Protein AF-A0A261C8Z9-F1 (afdb_monomer_lite)

Organism: NCBI:txid1503980

Foldseek 3Di:
DAWDWAWAAEPPDPDTDIDGDVVLQVLQQQSVVVQCVQPVCVVPHHDHDDDHDYDDADVLLVVVCSVCSVQQLDPPLVPGDCVVLLPDDPVSVVRVLVRCVVRVSVSSNVSSVVNVVVSCVVVVVVVD

Secondary structure 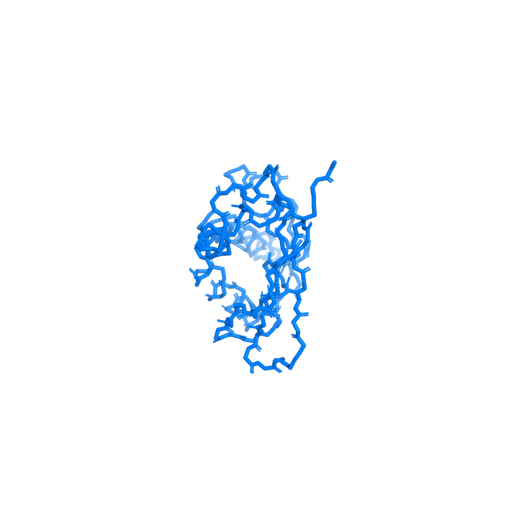(DSSP, 8-state):
---EEEEEEETT-SSEEEE--HHHHHH-HHHHHHHHHH-TTTTTS-EE--S-EEESS-HHHHHHHHHHHHHHS-S-GGG---HHHHT--HHHHHHHHHHHHHHT-HHHHHHHHHHHHHHHHHHHGGG-

Structure (mmCIF, N/CA/C/O backbone):
data_AF-A0A261C8Z9-F1
#
_entry.id   AF-A0A261C8Z9-F1
#
loop_
_atom_site.group_PDB
_atom_site.id
_atom_site.type_symbol
_atom_site.label_atom_id
_atom_site.label_alt_id
_atom_site.label_comp_id
_atom_site.label_asym_id
_atom_site.label_entity_id
_atom_site.label_seq_id
_atom_site.pdbx_PDB_ins_code
_atom_site.Cartn_x
_atom_site.Cartn_y
_atom_site.Cartn_z
_atom_site.occupancy
_atom_site.B_iso_or_equiv
_atom_site.auth_seq_id
_atom_site.auth_comp_id
_atom_site.auth_asym_id
_atom_site.auth_atom_id
_atom_site.pdbx_PDB_model_num
ATOM 1 N N . MET A 1 1 ? -5.019 16.117 18.341 1.00 63.94 1 MET A N 1
ATOM 2 C CA . MET A 1 1 ? -4.406 15.190 17.373 1.00 63.94 1 MET A CA 1
ATOM 3 C C . MET A 1 1 ? -4.591 13.814 17.971 1.00 63.94 1 MET A C 1
ATOM 5 O O . MET A 1 1 ? -4.219 13.657 19.127 1.00 63.94 1 MET A O 1
ATOM 9 N N . THR A 1 2 ? -5.297 12.923 17.285 1.00 81.88 2 THR A N 1
ATOM 10 C CA . THR A 1 2 ? -5.590 11.575 17.787 1.00 81.88 2 THR A CA 1
ATOM 11 C C . THR A 1 2 ? -4.431 10.635 17.487 1.00 81.88 2 THR A C 1
ATOM 13 O O . THR A 1 2 ? -3.696 10.842 16.520 1.00 81.88 2 THR A O 1
ATOM 16 N N . VAL A 1 3 ? -4.240 9.633 18.337 1.00 89.19 3 VAL A N 1
ATOM 17 C CA . VAL A 1 3 ? -3.223 8.594 18.158 1.00 89.19 3 VAL A CA 1
ATOM 18 C C . VAL A 1 3 ? -3.805 7.485 17.293 1.00 89.19 3 VAL A C 1
ATOM 20 O O . VAL A 1 3 ? -4.879 6.970 17.583 1.00 89.19 3 VAL A O 1
ATOM 23 N N . CYS A 1 4 ? -3.098 7.105 16.236 1.00 93.38 4 CYS A N 1
ATOM 24 C CA . CYS A 1 4 ? -3.468 5.988 15.380 1.00 93.38 4 CYS A CA 1
ATOM 25 C C . CYS A 1 4 ? -2.226 5.130 15.179 1.00 93.38 4 CYS A C 1
ATOM 27 O O . CYS A 1 4 ? -1.243 5.635 14.655 1.00 93.38 4 CYS A O 1
ATOM 29 N N . GLU A 1 5 ? -2.254 3.869 15.597 1.00 95.88 5 GLU A N 1
ATOM 30 C CA . GLU A 1 5 ? -1.137 2.938 15.421 1.00 95.88 5 GLU A CA 1
ATOM 31 C C . GLU A 1 5 ? -1.657 1.591 14.932 1.00 95.88 5 GLU A C 1
ATOM 33 O O . GLU A 1 5 ? -2.509 0.970 15.573 1.00 95.88 5 GLU A O 1
ATOM 38 N N . PHE A 1 6 ? -1.133 1.140 13.793 1.00 96.81 6 PHE A N 1
ATOM 39 C CA . PHE A 1 6 ? -1.504 -0.133 13.193 1.00 96.81 6 PHE A CA 1
ATOM 40 C C . PHE A 1 6 ? -0.265 -0.931 12.763 1.00 96.81 6 PHE A C 1
ATOM 42 O O . PHE A 1 6 ? 0.421 -0.537 11.815 1.00 96.81 6 PHE A O 1
ATOM 49 N N . PRO A 1 7 ? 0.052 -2.043 13.445 1.00 97.81 7 PRO A N 1
ATOM 50 C CA . PRO A 1 7 ? 1.184 -2.882 13.091 1.00 97.81 7 PRO A CA 1
ATOM 51 C C . PRO A 1 7 ? 0.891 -3.708 11.833 1.00 97.81 7 PRO A C 1
ATOM 53 O O . PRO A 1 7 ? -0.121 -4.405 11.740 1.00 97.81 7 PRO A O 1
ATOM 56 N N . VAL A 1 8 ? 1.817 -3.676 10.880 1.00 97.88 8 VAL A N 1
ATOM 57 C CA . VAL A 1 8 ? 1.828 -4.527 9.685 1.00 97.88 8 VAL A CA 1
ATOM 58 C C . VAL A 1 8 ? 3.063 -5.416 9.734 1.00 97.88 8 VAL A C 1
ATOM 60 O O . VAL A 1 8 ? 4.172 -4.926 9.938 1.00 97.88 8 VAL A O 1
ATOM 63 N N . GLN A 1 9 ? 2.889 -6.720 9.542 1.00 98.00 9 GLN A N 1
ATOM 64 C CA . GLN A 1 9 ? 3.979 -7.692 9.576 1.00 98.00 9 GLN A CA 1
ATOM 65 C C . GLN A 1 9 ? 4.071 -8.452 8.254 1.00 98.00 9 GLN A C 1
ATOM 67 O O . GLN A 1 9 ? 3.069 -8.938 7.742 1.00 98.00 9 GLN A O 1
ATOM 72 N N . PHE A 1 10 ? 5.283 -8.590 7.729 1.00 97.06 10 PHE A N 1
ATOM 73 C CA . PHE A 1 10 ? 5.576 -9.334 6.501 1.00 97.06 10 PHE A CA 1
ATOM 74 C C . PHE A 1 10 ? 6.068 -10.748 6.823 1.00 97.06 10 PHE A C 1
ATOM 76 O O . PHE A 1 10 ? 6.567 -10.997 7.919 1.00 97.06 10 PHE A O 1
ATOM 83 N N . ASN A 1 11 ? 5.905 -11.694 5.898 1.00 94.25 11 ASN A N 1
ATOM 84 C CA . ASN A 1 11 ? 6.099 -13.122 6.187 1.00 94.25 11 ASN A CA 1
ATOM 85 C C . ASN A 1 11 ? 7.557 -13.513 6.498 1.00 94.25 11 ASN A C 1
ATOM 87 O O . ASN A 1 11 ? 7.802 -14.476 7.225 1.00 94.25 11 ASN A O 1
ATOM 91 N N . ASP A 1 12 ? 8.510 -12.759 5.964 1.00 94.81 12 ASP A N 1
ATOM 92 C CA . ASP A 1 12 ? 9.948 -12.925 6.130 1.00 94.81 12 ASP A CA 1
ATOM 93 C C . ASP A 1 12 ? 10.515 -12.039 7.252 1.00 94.81 12 ASP A C 1
ATOM 95 O O . ASP A 1 12 ? 11.709 -12.109 7.546 1.00 94.81 12 ASP A O 1
ATOM 99 N N . SER A 1 13 ? 9.663 -11.256 7.926 1.00 93.81 13 SER A N 1
ATOM 100 C CA . SER A 1 13 ? 10.036 -10.376 9.032 1.00 93.81 13 SER A CA 1
ATOM 101 C C . SER A 1 13 ? 9.367 -10.780 10.346 1.00 93.81 13 SER A C 1
ATOM 103 O O . SER A 1 13 ? 8.157 -10.994 10.446 1.00 93.81 13 SER A O 1
ATOM 105 N N . LYS A 1 14 ? 10.158 -10.820 11.422 1.00 91.75 14 LYS A N 1
ATOM 106 C CA . LYS A 1 14 ? 9.633 -10.947 12.794 1.00 91.75 14 LYS A CA 1
ATOM 107 C C . LYS A 1 14 ? 9.180 -9.609 13.376 1.00 91.75 14 LYS A C 1
ATOM 109 O O . LYS A 1 14 ? 8.449 -9.598 14.361 1.00 91.75 14 LYS A O 1
ATOM 114 N N . GLU A 1 15 ? 9.629 -8.507 12.789 1.00 94.94 15 GLU A N 1
ATOM 115 C CA . GLU A 1 15 ? 9.326 -7.156 13.243 1.00 94.94 15 GLU A CA 1
ATOM 116 C C . GLU A 1 15 ? 8.140 -6.590 12.462 1.00 94.94 15 GLU A C 1
ATOM 118 O O . GLU A 1 15 ? 8.012 -6.800 11.252 1.00 94.94 15 GLU A O 1
ATOM 123 N N . SER A 1 16 ? 7.265 -5.883 13.178 1.00 96.88 16 SER A N 1
ATOM 124 C CA . SER A 1 16 ? 6.148 -5.157 12.579 1.00 96.88 16 SER A CA 1
ATOM 125 C C . SER A 1 16 ? 6.569 -3.737 12.225 1.00 96.88 16 SER A C 1
ATOM 127 O O . SER A 1 16 ? 7.240 -3.067 13.007 1.00 96.88 16 SER A O 1
ATOM 129 N N . ILE A 1 17 ? 6.101 -3.258 11.079 1.00 97.31 17 ILE A N 1
ATOM 130 C CA . ILE A 1 17 ? 6.155 -1.852 10.696 1.00 97.31 17 ILE A CA 1
ATOM 131 C C . ILE A 1 17 ? 4.909 -1.181 11.268 1.00 97.31 17 ILE A C 1
ATOM 133 O O . ILE A 1 17 ? 3.786 -1.603 10.987 1.00 97.31 17 ILE A O 1
ATOM 137 N N . ILE A 1 18 ? 5.098 -0.153 12.094 1.00 97.50 18 ILE A N 1
ATOM 138 C CA . ILE A 1 18 ? 3.987 0.574 12.713 1.00 97.50 18 ILE A CA 1
ATOM 139 C C . ILE A 1 18 ? 3.541 1.694 11.781 1.00 97.50 18 ILE A C 1
ATOM 141 O O . ILE A 1 18 ? 4.255 2.678 11.586 1.00 97.50 18 ILE A O 1
ATOM 145 N N . LEU A 1 19 ? 2.338 1.563 11.229 1.00 96.94 19 LEU A N 1
ATOM 146 C CA . LEU A 1 19 ? 1.692 2.642 10.496 1.00 96.94 19 LEU A CA 1
ATOM 147 C C . LEU A 1 19 ? 1.039 3.591 11.495 1.00 96.94 19 LEU A C 1
ATOM 149 O O . LEU A 1 19 ? 0.102 3.210 12.195 1.00 96.94 19 LEU A O 1
ATOM 153 N N . ASN A 1 20 ? 1.542 4.823 11.556 1.00 95.38 20 ASN A N 1
ATOM 154 C CA . ASN A 1 20 ? 1.047 5.856 12.467 1.00 95.38 20 ASN A CA 1
ATOM 155 C C . ASN A 1 20 ? 0.574 7.142 11.774 1.00 95.38 20 ASN A C 1
ATOM 157 O O . ASN A 1 20 ? 0.148 8.091 12.431 1.00 95.38 20 ASN A O 1
ATOM 161 N N . ASN A 1 21 ? 0.631 7.175 10.441 1.00 93.88 21 ASN A N 1
ATOM 162 C CA . ASN A 1 21 ? 0.114 8.270 9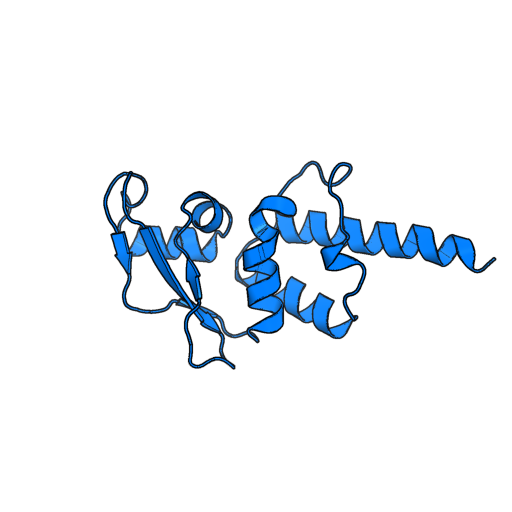.636 1.00 93.88 21 ASN A CA 1
ATOM 163 C C . ASN A 1 21 ? -1.287 7.906 9.104 1.00 93.88 21 ASN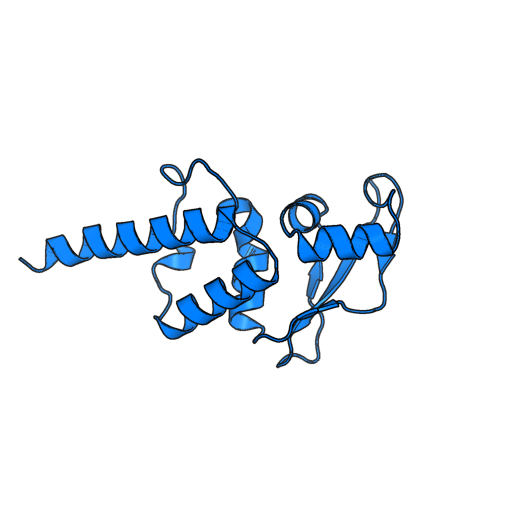 A C 1
ATOM 165 O O . ASN A 1 21 ? -1.386 7.027 8.240 1.00 93.88 21 ASN A O 1
ATOM 169 N N . PRO A 1 22 ? -2.361 8.584 9.556 1.00 93.06 22 PRO A N 1
ATOM 170 C CA . PRO A 1 22 ? -3.724 8.320 9.094 1.00 93.06 22 PRO A CA 1
ATOM 171 C C . PRO A 1 22 ? -3.893 8.407 7.574 1.00 93.06 22 PRO A C 1
ATOM 173 O O . PRO A 1 22 ? -4.651 7.632 7.000 1.00 93.06 22 PRO A O 1
ATOM 176 N N . GLU A 1 23 ? -3.165 9.301 6.903 1.00 93.62 23 GLU A N 1
ATOM 177 C CA . GLU A 1 23 ? -3.267 9.473 5.449 1.00 93.62 23 GLU A CA 1
ATOM 178 C C . GLU A 1 23 ? -2.664 8.286 4.683 1.00 93.62 23 GLU A C 1
ATOM 180 O O . GLU A 1 23 ? -3.204 7.865 3.660 1.00 93.62 23 GLU A O 1
ATOM 185 N N . VAL A 1 24 ? -1.594 7.685 5.217 1.00 95.31 24 VAL A N 1
ATOM 186 C CA . VAL A 1 24 ? -1.019 6.441 4.676 1.00 95.31 24 VAL A CA 1
ATOM 187 C C . VAL A 1 24 ? -2.000 5.288 4.869 1.00 95.31 24 VAL A C 1
ATOM 189 O O . VAL A 1 24 ? -2.275 4.556 3.923 1.00 95.31 24 VAL A O 1
ATOM 192 N N . ILE A 1 25 ? -2.582 5.164 6.066 1.00 95.56 25 ILE A N 1
ATOM 193 C CA . ILE A 1 25 ? -3.572 4.124 6.386 1.00 95.56 25 ILE A CA 1
ATOM 194 C C . ILE A 1 25 ? -4.771 4.203 5.432 1.00 95.56 25 ILE A C 1
ATOM 196 O O . ILE A 1 25 ? -5.160 3.188 4.858 1.00 95.56 25 ILE A O 1
ATOM 200 N N . LYS A 1 26 ? -5.311 5.407 5.196 1.00 94.75 26 LYS A N 1
ATOM 201 C CA . LYS A 1 26 ? -6.429 5.643 4.263 1.00 94.75 26 LYS A CA 1
ATOM 202 C C . LYS A 1 26 ? -6.110 5.238 2.832 1.00 94.75 26 LYS A C 1
ATOM 204 O O . LYS A 1 26 ? -6.986 4.756 2.119 1.00 94.75 26 LYS A O 1
ATOM 209 N N . LYS A 1 27 ? -4.868 5.453 2.396 1.00 96.06 27 LYS A N 1
ATOM 210 C CA . LYS A 1 27 ? -4.445 5.133 1.031 1.00 96.06 27 LYS A CA 1
ATOM 211 C C . LYS A 1 27 ? -4.219 3.645 0.781 1.00 96.06 27 LYS A C 1
ATOM 213 O O . LYS A 1 27 ? -4.065 3.283 -0.381 1.00 96.06 27 LYS A O 1
ATOM 218 N N . ILE A 1 28 ? -4.219 2.803 1.815 1.00 97.69 28 ILE A N 1
ATOM 219 C CA . ILE A 1 28 ? -4.008 1.358 1.696 1.00 97.69 28 ILE A CA 1
ATOM 220 C C . ILE A 1 28 ? -5.324 0.632 2.032 1.00 97.69 28 ILE A C 1
ATOM 222 O O . ILE A 1 28 ? -5.613 0.405 3.210 1.00 97.69 28 ILE A O 1
ATOM 226 N N . PRO A 1 29 ? -6.138 0.227 1.036 1.00 97.62 29 PRO A N 1
ATOM 227 C CA . PRO A 1 29 ? -7.499 -0.264 1.284 1.00 97.62 29 PRO A CA 1
ATOM 228 C C . PRO A 1 29 ? -7.597 -1.502 2.174 1.00 97.62 29 PRO A C 1
ATOM 230 O O . PRO A 1 29 ? -8.580 -1.676 2.894 1.00 97.62 29 PRO A O 1
ATOM 233 N N . LEU A 1 30 ? -6.607 -2.394 2.141 1.00 97.75 30 LEU A N 1
ATOM 234 C CA . LEU A 1 30 ? -6.553 -3.521 3.070 1.00 97.75 30 LEU A CA 1
ATOM 235 C C . LEU A 1 30 ? -6.393 -3.056 4.528 1.00 97.75 30 LEU A C 1
ATOM 237 O O . LEU A 1 30 ? -7.108 -3.543 5.402 1.00 97.75 30 LEU A O 1
ATOM 241 N N . VAL A 1 31 ? -5.494 -2.101 4.781 1.00 96.94 31 VAL A N 1
ATOM 242 C CA . VAL A 1 31 ? -5.215 -1.580 6.127 1.00 96.94 31 VAL A CA 1
ATOM 243 C C . VAL A 1 31 ? -6.391 -0.748 6.631 1.00 96.94 31 VAL A C 1
ATOM 245 O O . VAL A 1 31 ? -6.827 -0.959 7.757 1.00 96.94 31 VAL A O 1
ATOM 248 N N . ALA A 1 32 ? -6.958 0.130 5.797 1.00 96.50 32 ALA A N 1
ATOM 249 C CA . ALA A 1 32 ? -8.135 0.923 6.153 1.00 96.50 32 ALA A CA 1
ATOM 250 C C . ALA A 1 32 ? -9.317 0.030 6.568 1.00 96.50 32 ALA A C 1
ATOM 252 O O . ALA A 1 32 ? -9.884 0.210 7.642 1.00 96.50 32 ALA A O 1
ATOM 253 N N . ARG A 1 33 ? -9.621 -1.014 5.782 1.00 97.31 33 ARG A N 1
ATOM 254 C CA . ARG A 1 33 ? -10.677 -1.981 6.130 1.00 97.31 33 ARG A CA 1
ATOM 255 C C . ARG A 1 33 ? -10.382 -2.741 7.419 1.00 97.31 33 ARG A C 1
ATOM 257 O O . ARG A 1 33 ? -11.303 -3.028 8.179 1.00 97.31 33 ARG A O 1
ATOM 264 N N . ALA A 1 34 ? -9.120 -3.095 7.661 1.00 96.75 34 ALA A N 1
ATOM 265 C CA . ALA A 1 34 ? -8.734 -3.752 8.902 1.00 96.75 34 ALA A CA 1
ATOM 266 C C . ALA A 1 34 ? -8.934 -2.813 10.103 1.00 96.75 34 ALA A C 1
ATOM 268 O O . ALA A 1 34 ? -9.555 -3.214 11.083 1.00 96.75 34 ALA A O 1
ATOM 269 N N . MET A 1 35 ? -8.498 -1.555 9.992 1.00 95.44 35 MET A N 1
ATOM 270 C CA . MET A 1 35 ? -8.722 -0.501 10.988 1.00 95.44 35 MET A CA 1
ATOM 271 C C . MET A 1 35 ? -10.206 -0.280 11.285 1.00 95.44 35 MET A C 1
ATOM 273 O O . MET A 1 35 ? -10.591 -0.260 12.453 1.00 95.44 35 MET A O 1
ATOM 277 N N . ASP A 1 36 ? -11.049 -0.202 10.253 1.00 96.19 36 ASP A N 1
ATOM 278 C CA . ASP A 1 36 ? -12.503 -0.083 10.405 1.00 96.19 36 ASP A CA 1
ATOM 279 C C . ASP A 1 36 ? -13.099 -1.276 11.166 1.00 96.19 36 ASP A C 1
ATOM 281 O O . ASP A 1 36 ? -14.030 -1.110 11.956 1.00 96.19 36 ASP A O 1
ATOM 285 N N . GLY A 1 37 ? -12.538 -2.475 10.977 1.00 95.81 37 GLY A N 1
ATOM 286 C CA . GLY A 1 37 ? -12.904 -3.673 11.732 1.00 95.81 37 GLY A CA 1
ATOM 287 C C . GLY A 1 37 ? -12.575 -3.592 13.228 1.00 95.81 37 GLY A C 1
ATOM 288 O O . GLY A 1 37 ? -13.295 -4.183 14.033 1.00 95.81 37 GLY A O 1
ATOM 289 N N . TYR A 1 38 ? -11.530 -2.850 13.613 1.00 95.25 38 TYR A N 1
ATOM 290 C CA . TYR A 1 38 ? -11.169 -2.613 15.017 1.00 95.25 38 TYR A CA 1
ATOM 291 C C . TYR A 1 38 ? -11.952 -1.450 15.635 1.00 95.25 38 TYR A C 1
ATOM 293 O O . TYR A 1 38 ? -12.490 -1.580 16.735 1.00 95.25 38 TYR A O 1
ATOM 301 N N . ASN A 1 39 ? -12.007 -0.307 14.952 1.00 95.69 39 ASN A N 1
ATOM 302 C CA . ASN A 1 39 ? -12.721 0.881 15.405 1.00 95.69 39 ASN A CA 1
ATOM 303 C C . ASN A 1 39 ? -13.176 1.733 14.206 1.00 95.69 39 ASN A C 1
ATOM 305 O O . ASN A 1 39 ? -12.381 2.518 13.705 1.00 95.69 39 ASN A O 1
ATOM 309 N N . PRO A 1 40 ? -14.461 1.721 13.815 1.00 95.38 40 PRO A N 1
ATOM 310 C CA . PRO A 1 40 ? -14.973 2.523 12.694 1.00 95.38 40 PRO A CA 1
ATOM 311 C C . PRO A 1 40 ? -14.825 4.049 12.839 1.00 95.38 40 PRO A C 1
ATOM 313 O O . PRO A 1 40 ? -15.096 4.790 11.900 1.00 95.38 40 PRO A O 1
ATOM 316 N N . LYS A 1 41 ? -14.475 4.553 14.031 1.00 95.00 41 LYS A N 1
ATOM 317 C CA . LYS A 1 41 ? -14.278 5.986 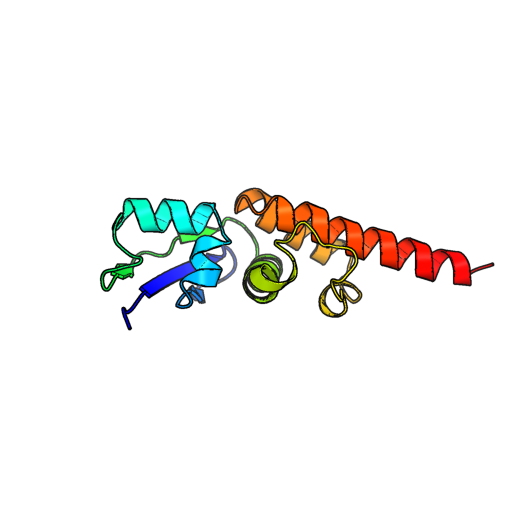14.309 1.00 95.00 41 LYS A CA 1
ATOM 318 C C . LYS A 1 41 ? -12.806 6.352 14.488 1.00 95.00 41 LYS A C 1
ATOM 320 O O . LYS A 1 41 ? -12.523 7.422 15.041 1.00 95.00 41 LYS A O 1
ATOM 325 N N . TRP A 1 42 ? -11.883 5.492 14.056 1.00 94.31 42 TRP A N 1
ATOM 326 C CA . TRP A 1 42 ? -10.441 5.634 14.275 1.00 94.31 42 TRP A CA 1
ATOM 327 C C . TRP A 1 42 ? -9.857 6.959 13.761 1.00 94.31 42 TRP A C 1
ATOM 329 O O . TRP A 1 42 ? -8.896 7.472 14.320 1.00 94.31 42 TRP A O 1
ATOM 339 N N . GLU A 1 43 ? -10.486 7.593 12.771 1.00 91.56 43 GLU A N 1
ATOM 340 C CA . GLU A 1 43 ? -10.078 8.923 12.294 1.00 91.56 43 GLU A CA 1
ATOM 341 C C . GLU A 1 43 ? -10.291 10.049 13.319 1.00 91.56 43 GLU A C 1
ATOM 343 O O . GLU A 1 43 ? -9.659 11.101 13.253 1.00 91.56 43 GLU A O 1
ATOM 348 N N . SER A 1 44 ? -11.207 9.844 14.265 1.00 93.44 44 SER A N 1
ATOM 349 C CA . SER A 1 44 ? -11.650 10.847 15.241 1.00 93.44 44 SER A CA 1
ATOM 350 C C . SER A 1 44 ? -11.410 10.429 16.691 1.00 93.44 44 SER A C 1
ATOM 352 O O . SER A 1 44 ? -11.725 11.185 17.609 1.00 93.44 44 SER A O 1
ATOM 354 N N . THR A 1 45 ? -10.865 9.230 16.911 1.00 93.50 45 THR A N 1
ATOM 355 C CA . THR A 1 45 ? -10.659 8.642 18.238 1.00 93.50 45 THR A CA 1
ATOM 356 C C . THR A 1 45 ? -9.335 7.897 18.296 1.00 93.50 45 THR A C 1
ATOM 358 O O . THR A 1 45 ? -8.940 7.259 17.322 1.00 93.50 45 THR A O 1
ATOM 361 N N . ASP A 1 46 ? -8.664 7.965 19.445 1.00 94.88 46 ASP A N 1
ATOM 362 C CA . ASP A 1 46 ? -7.405 7.252 19.647 1.00 94.88 46 ASP A CA 1
ATOM 363 C C . ASP A 1 46 ? -7.606 5.747 19.436 1.00 94.88 46 ASP A C 1
ATOM 365 O O . ASP A 1 46 ? -8.501 5.135 20.022 1.00 94.88 46 ASP A O 1
ATOM 369 N N . THR A 1 47 ? -6.787 5.160 18.569 1.00 95.12 47 THR A N 1
ATOM 370 C CA . THR A 1 47 ? -6.880 3.759 18.158 1.00 95.12 47 THR A CA 1
ATOM 371 C C . THR A 1 47 ? -5.483 3.168 18.059 1.00 95.12 47 THR A C 1
ATOM 373 O O . THR A 1 47 ? -4.705 3.525 17.180 1.00 95.12 47 THR A O 1
ATOM 376 N N . ILE A 1 48 ? -5.171 2.244 18.964 1.00 96.00 48 ILE A N 1
ATOM 377 C CA . ILE A 1 48 ? -3.904 1.511 18.982 1.00 96.00 48 ILE A CA 1
ATOM 378 C C . ILE A 1 48 ? -4.242 0.037 18.809 1.00 96.00 48 ILE A C 1
ATOM 380 O O . ILE A 1 48 ? -4.839 -0.581 19.694 1.00 96.00 48 ILE A O 1
ATOM 384 N N . VAL A 1 49 ? -3.888 -0.522 17.658 1.00 96.00 49 VAL A N 1
ATOM 385 C CA . VAL A 1 49 ? -4.063 -1.945 17.379 1.00 96.00 49 VAL A CA 1
ATOM 386 C C . VAL A 1 49 ? -2.804 -2.689 17.807 1.00 96.00 49 VAL A C 1
ATOM 388 O O . VAL A 1 49 ? -1.693 -2.306 17.465 1.00 96.00 49 VAL A O 1
ATOM 391 N N . THR A 1 50 ? -2.966 -3.769 18.570 1.00 94.38 50 THR A N 1
ATOM 392 C CA . THR A 1 50 ? -1.837 -4.559 19.093 1.00 94.38 50 THR A CA 1
ATOM 393 C C . THR A 1 50 ? -1.557 -5.823 18.288 1.00 94.38 50 THR A C 1
ATOM 395 O O . THR A 1 50 ? -0.465 -6.377 18.373 1.00 94.38 50 THR A O 1
ATOM 398 N N . THR A 1 51 ? -2.538 -6.303 17.520 1.00 95.88 51 THR A N 1
ATOM 399 C CA . THR A 1 51 ? -2.397 -7.508 16.697 1.00 95.88 51 THR A CA 1
ATOM 400 C C . THR A 1 51 ? -1.978 -7.107 15.285 1.00 95.88 51 THR A C 1
ATOM 402 O O . THR A 1 51 ? -2.716 -6.353 14.652 1.00 95.88 51 THR A O 1
ATOM 405 N N . PRO A 1 52 ? -0.828 -7.582 14.779 1.00 96.81 52 PRO A N 1
ATOM 406 C CA . PRO A 1 52 ? -0.364 -7.213 13.452 1.00 96.81 52 PRO A CA 1
ATOM 407 C C . PRO A 1 52 ? -1.253 -7.788 12.353 1.00 96.81 52 PRO A C 1
ATOM 409 O O . PRO A 1 52 ? -1.668 -8.949 12.405 1.00 96.81 52 PRO A O 1
ATOM 412 N N . LEU A 1 53 ? -1.472 -6.992 11.308 1.00 97.06 53 LEU A N 1
ATOM 413 C CA . LEU A 1 53 ? -1.957 -7.503 10.034 1.00 97.06 53 LEU A CA 1
ATOM 414 C C . LEU A 1 53 ? -0.803 -8.199 9.311 1.00 97.06 53 LEU A C 1
ATOM 416 O O . LEU A 1 53 ? 0.179 -7.557 8.934 1.00 97.06 53 LEU A O 1
ATOM 420 N N . VAL A 1 54 ? -0.935 -9.509 9.113 1.00 96.81 54 VAL A N 1
ATOM 421 C CA . VAL A 1 54 ? 0.078 -10.317 8.430 1.00 96.81 54 VAL A CA 1
ATOM 422 C C . VAL A 1 54 ? -0.123 -10.243 6.920 1.00 96.81 54 VAL A C 1
ATOM 424 O O . VAL A 1 54 ? -1.163 -10.646 6.400 1.00 96.81 54 VAL A O 1
ATOM 427 N N . ILE A 1 55 ? 0.898 -9.763 6.220 1.00 97.25 55 ILE A N 1
ATOM 428 C CA . ILE A 1 55 ? 0.970 -9.673 4.767 1.00 97.25 55 ILE A CA 1
ATOM 429 C C . ILE A 1 55 ? 1.804 -10.857 4.256 1.00 97.25 55 ILE A C 1
ATOM 431 O O . ILE A 1 55 ? 2.967 -10.995 4.644 1.00 97.25 55 ILE A O 1
ATOM 435 N N . PRO A 1 56 ? 1.254 -11.730 3.392 1.00 96.50 56 PRO A N 1
ATOM 436 C CA . PRO A 1 56 ? 1.905 -12.973 2.975 1.00 96.50 56 PRO A CA 1
ATOM 437 C C . PRO A 1 56 ? 2.967 -12.757 1.879 1.00 96.50 56 PRO A C 1
ATOM 439 O O . PRO A 1 56 ? 3.073 -13.556 0.953 1.00 96.50 56 PRO A O 1
ATOM 442 N N . PHE A 1 57 ? 3.759 -11.692 1.989 1.00 96.25 57 PHE A N 1
ATOM 443 C CA . PHE A 1 57 ? 4.776 -11.288 1.018 1.00 96.25 57 PHE A CA 1
ATOM 444 C C . PHE A 1 57 ? 6.065 -10.844 1.718 1.00 96.25 57 PHE A C 1
ATOM 446 O O . PHE A 1 57 ? 6.003 -10.492 2.901 1.00 96.25 57 PHE A O 1
ATOM 453 N N . PRO A 1 58 ? 7.201 -10.817 0.995 1.00 94.88 58 PRO A N 1
ATOM 454 C CA . PRO A 1 58 ? 8.454 -10.290 1.517 1.00 9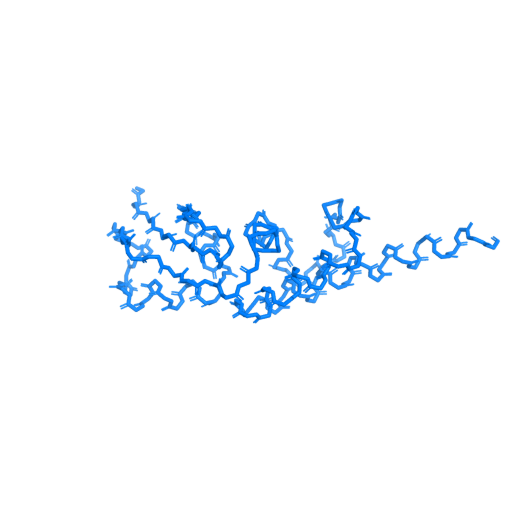4.88 58 PRO A CA 1
ATOM 455 C C . PRO A 1 58 ? 8.366 -8.812 1.905 1.00 94.88 58 PRO A C 1
ATOM 457 O O . PRO A 1 58 ? 7.740 -7.999 1.215 1.00 94.88 58 PRO A O 1
ATOM 460 N N . VAL A 1 59 ? 9.079 -8.441 2.967 1.00 96.56 59 VAL A N 1
ATOM 461 C CA . VAL A 1 59 ? 9.128 -7.075 3.498 1.00 96.56 59 VAL A CA 1
ATOM 462 C C . VAL A 1 59 ? 9.656 -6.074 2.478 1.00 96.56 59 VAL A C 1
ATOM 464 O O . VAL A 1 59 ? 9.249 -4.920 2.498 1.00 96.56 59 VAL A O 1
ATOM 467 N N . ARG A 1 60 ? 10.521 -6.491 1.547 1.00 95.00 60 ARG A N 1
ATOM 468 C CA . ARG A 1 60 ? 11.133 -5.591 0.559 1.00 95.00 60 ARG A CA 1
ATOM 469 C C . ARG A 1 60 ? 10.098 -4.893 -0.332 1.00 95.00 60 ARG A C 1
ATOM 471 O O . ARG A 1 60 ? 10.116 -3.666 -0.424 1.00 95.00 60 ARG A O 1
ATOM 478 N N . GLY A 1 61 ? 9.209 -5.656 -0.973 1.00 95.75 61 GLY A N 1
ATOM 479 C CA . GLY A 1 61 ? 8.116 -5.095 -1.779 1.00 95.75 61 GLY A CA 1
ATOM 480 C C . GLY A 1 61 ? 7.114 -4.335 -0.908 1.00 95.75 61 GLY A C 1
ATOM 481 O O . GLY A 1 61 ? 6.706 -3.225 -1.244 1.00 95.75 61 GLY A O 1
ATOM 482 N N . GLY A 1 62 ? 6.822 -4.899 0.268 1.00 96.50 62 GLY A N 1
ATOM 483 C CA . GLY A 1 62 ? 6.046 -4.299 1.349 1.00 96.50 62 GLY A CA 1
ATOM 484 C C . GLY A 1 62 ? 6.420 -2.864 1.673 1.00 96.50 62 GLY A C 1
ATOM 485 O O . GLY A 1 62 ? 5.639 -1.936 1.479 1.00 96.50 62 GLY A O 1
ATOM 486 N N . GLN A 1 63 ? 7.644 -2.705 2.156 1.00 96.38 63 GLN A N 1
ATOM 487 C CA . GLN A 1 63 ? 8.225 -1.447 2.584 1.00 96.38 63 GLN A CA 1
ATOM 488 C C . GLN A 1 63 ? 8.181 -0.412 1.463 1.00 96.38 63 GLN A C 1
ATOM 490 O O . GLN A 1 63 ? 7.793 0.724 1.702 1.00 96.38 63 GLN A O 1
ATOM 495 N N . PHE A 1 64 ? 8.489 -0.807 0.224 1.00 97.06 64 PHE A N 1
ATOM 496 C CA . PHE A 1 64 ? 8.436 0.118 -0.902 1.00 97.06 64 PHE A CA 1
ATOM 497 C C . PHE A 1 64 ? 7.026 0.672 -1.136 1.00 97.06 64 PHE A C 1
ATOM 499 O O . PHE A 1 64 ? 6.880 1.878 -1.344 1.00 97.06 64 PHE A O 1
ATOM 506 N N . VAL A 1 65 ? 5.994 -0.180 -1.088 1.00 97.75 65 VAL A N 1
ATOM 507 C CA . VAL A 1 65 ? 4.598 0.268 -1.202 1.00 97.75 65 VAL A CA 1
ATOM 508 C C . VAL A 1 65 ? 4.268 1.224 -0.062 1.00 97.75 65 VAL A C 1
ATOM 510 O O . VAL A 1 65 ? 3.781 2.318 -0.325 1.00 97.75 65 VAL A O 1
ATOM 513 N N . LEU A 1 66 ? 4.585 0.861 1.185 1.00 97.00 66 LEU A N 1
ATOM 514 C CA . LEU A 1 66 ? 4.299 1.694 2.358 1.00 97.00 66 LEU A CA 1
ATOM 515 C C . LEU A 1 66 ? 4.980 3.071 2.282 1.00 97.00 66 LEU A C 1
ATOM 517 O O . LEU A 1 66 ? 4.331 4.086 2.533 1.00 97.00 66 LEU A O 1
ATOM 521 N N . ASP A 1 67 ? 6.247 3.114 1.871 1.00 96.50 67 ASP A N 1
ATOM 522 C CA . ASP A 1 67 ? 7.038 4.346 1.782 1.00 96.50 67 ASP A CA 1
ATOM 523 C C . ASP A 1 67 ? 6.570 5.266 0.648 1.00 96.50 67 ASP A C 1
ATOM 525 O O . ASP A 1 67 ? 6.646 6.490 0.761 1.00 96.50 67 ASP A O 1
ATOM 529 N N . ASN A 1 68 ? 6.066 4.692 -0.450 1.00 97.00 68 ASN A N 1
ATOM 530 C CA . ASN A 1 68 ? 5.762 5.436 -1.675 1.00 97.00 68 ASN A CA 1
ATOM 531 C C . ASN A 1 68 ? 4.262 5.560 -1.972 1.00 97.00 68 ASN A C 1
ATOM 533 O O . ASN A 1 68 ? 3.893 6.209 -2.955 1.00 97.00 68 ASN A O 1
ATOM 537 N N . VAL A 1 69 ? 3.371 5.004 -1.138 1.00 97.25 69 VAL A N 1
ATOM 538 C CA . VAL A 1 69 ? 1.920 5.017 -1.403 1.00 97.25 69 VAL A CA 1
ATOM 539 C C . VAL A 1 69 ? 1.374 6.435 -1.543 1.00 97.25 69 VAL A C 1
ATOM 541 O O . VAL A 1 69 ? 0.546 6.701 -2.408 1.00 97.25 69 VAL A O 1
ATOM 544 N N . MET A 1 70 ? 1.883 7.388 -0.759 1.00 96.19 70 MET A N 1
ATOM 545 C CA . MET A 1 70 ? 1.459 8.788 -0.855 1.00 96.19 70 MET A CA 1
ATOM 546 C C . MET A 1 70 ? 1.795 9.406 -2.216 1.00 96.19 70 MET A C 1
ATOM 548 O O . MET A 1 70 ? 1.023 10.224 -2.713 1.00 96.19 70 MET A O 1
ATOM 552 N N . LYS A 1 71 ? 2.927 9.005 -2.804 1.00 96.00 71 LYS A N 1
ATOM 553 C CA . LYS A 1 71 ? 3.461 9.539 -4.060 1.00 96.00 71 LYS A CA 1
ATOM 554 C C . LYS A 1 71 ? 2.802 8.893 -5.275 1.00 96.00 71 LYS A C 1
ATOM 556 O O . LYS A 1 71 ? 2.444 9.590 -6.218 1.00 96.00 71 LYS A O 1
ATOM 561 N N . TYR A 1 72 ? 2.642 7.571 -5.249 1.00 96.38 72 TYR A N 1
ATOM 562 C CA . TYR A 1 72 ? 2.232 6.800 -6.423 1.00 96.38 72 TYR A CA 1
ATOM 563 C C . TYR A 1 72 ? 0.740 6.444 -6.439 1.00 96.38 72 TYR A C 1
ATOM 565 O O . TYR A 1 72 ? 0.207 6.189 -7.507 1.00 96.38 72 TYR A O 1
ATOM 573 N N . GLN A 1 73 ? 0.005 6.491 -5.322 1.00 94.38 73 GLN A N 1
ATOM 574 C CA . GLN A 1 73 ? -1.457 6.310 -5.334 1.00 94.38 73 GLN A CA 1
ATOM 575 C C . GLN A 1 73 ? -2.145 7.597 -5.840 1.00 94.38 73 GLN A C 1
ATOM 577 O O . GLN A 1 73 ? -2.687 8.379 -5.045 1.00 94.38 73 GLN A O 1
ATOM 582 N N . THR A 1 74 ? -2.061 7.856 -7.150 1.00 93.69 74 THR A N 1
ATOM 583 C CA . THR A 1 74 ? -2.597 9.044 -7.831 1.00 93.69 74 THR A CA 1
ATOM 584 C C . THR A 1 74 ? -2.989 8.757 -9.283 1.00 93.69 74 THR A C 1
ATOM 586 O O . THR A 1 74 ? -2.344 7.980 -9.983 1.00 93.69 74 THR A O 1
ATOM 589 N N . LEU A 1 75 ? -4.017 9.457 -9.771 1.00 91.19 75 LEU A N 1
ATOM 590 C CA . LEU A 1 75 ? -4.416 9.427 -11.182 1.00 91.19 75 LEU A CA 1
ATOM 591 C C . LEU A 1 75 ? -3.553 10.350 -12.060 1.00 91.19 75 LEU A C 1
ATOM 593 O O . LEU A 1 75 ? -3.446 10.128 -13.270 1.00 91.19 75 LEU A O 1
ATOM 597 N N . ASP A 1 76 ? -2.904 11.361 -11.469 1.00 93.06 76 ASP A N 1
ATOM 598 C CA . ASP A 1 76 ? -2.049 12.325 -12.177 1.00 93.06 76 ASP A CA 1
ATOM 599 C C . ASP A 1 76 ? -0.597 11.835 -12.318 1.00 93.06 76 ASP A C 1
ATOM 601 O O . ASP A 1 76 ? 0.376 12.485 -11.938 1.00 93.06 76 ASP A O 1
ATOM 605 N N . LYS A 1 77 ? -0.446 10.642 -12.889 1.00 91.12 77 LYS A N 1
ATOM 606 C CA . LYS A 1 77 ? 0.844 9.954 -13.057 1.00 91.12 77 LYS A CA 1
ATOM 607 C C . LYS A 1 77 ? 1.865 10.680 -13.944 1.00 91.12 77 LYS A C 1
ATOM 609 O O . LYS A 1 77 ? 3.045 10.357 -13.899 1.00 91.12 77 LYS A O 1
ATOM 614 N N . LYS A 1 78 ? 1.444 11.665 -14.749 1.00 88.12 78 LYS A N 1
ATOM 615 C CA . LYS A 1 78 ? 2.346 12.425 -15.639 1.00 88.12 78 LYS A CA 1
ATOM 616 C C . LYS A 1 78 ? 3.274 13.372 -14.878 1.00 88.12 78 LYS A C 1
ATOM 618 O O . LYS A 1 78 ? 4.353 13.670 -15.376 1.00 88.12 78 LYS A O 1
ATOM 623 N N . ASN A 1 79 ? 2.844 13.830 -13.704 1.00 90.62 79 ASN A N 1
ATOM 624 C CA . ASN A 1 79 ? 3.576 14.785 -12.871 1.00 90.62 79 ASN A CA 1
ATOM 625 C C . ASN A 1 79 ? 4.326 14.109 -11.712 1.00 90.62 79 ASN A C 1
ATOM 627 O O . ASN A 1 79 ? 4.873 14.786 -10.843 1.00 90.62 79 ASN A O 1
ATOM 631 N N . VAL A 1 80 ? 4.347 12.776 -11.686 1.00 94.12 80 VAL A N 1
ATOM 632 C CA . VAL A 1 80 ? 5.046 11.993 -10.671 1.00 94.12 80 VAL A CA 1
ATOM 633 C C . VAL A 1 80 ? 6.496 11.791 -11.093 1.00 94.12 80 VAL A C 1
ATOM 635 O O . VAL A 1 80 ? 6.782 11.386 -12.219 1.00 94.12 80 VAL A O 1
ATOM 638 N N . ASP A 1 81 ? 7.420 12.047 -10.170 1.00 92.06 81 ASP A N 1
ATOM 639 C CA . ASP A 1 81 ? 8.805 11.617 -10.328 1.00 92.06 81 ASP A CA 1
ATOM 640 C C . ASP A 1 81 ? 8.977 10.174 -9.840 1.00 92.06 81 ASP A C 1
ATOM 642 O O . ASP A 1 81 ? 8.530 9.815 -8.755 1.00 92.06 81 ASP A O 1
ATOM 646 N N . PHE A 1 82 ? 9.638 9.345 -10.637 1.00 92.06 82 PHE A N 1
ATOM 647 C CA . PHE A 1 82 ? 9.749 7.902 -10.416 1.00 92.06 82 PHE A CA 1
ATOM 648 C C . PHE A 1 82 ? 11.163 7.475 -10.008 1.00 92.06 82 PHE A C 1
ATOM 650 O O . PHE A 1 82 ? 11.551 6.336 -10.251 1.00 92.06 82 PHE A O 1
ATOM 657 N N . GLU A 1 83 ? 11.965 8.375 -9.436 1.00 91.00 83 GLU A N 1
ATOM 658 C CA . GLU A 1 83 ? 13.353 8.097 -9.040 1.00 91.00 83 GLU A CA 1
ATOM 659 C C . GLU A 1 83 ? 13.503 6.802 -8.220 1.00 91.00 83 GLU A C 1
ATOM 661 O O . GLU A 1 83 ? 14.373 5.984 -8.523 1.00 91.00 83 GLU A O 1
ATOM 666 N N . GLU A 1 84 ? 12.614 6.562 -7.252 1.00 91.25 84 GLU A N 1
ATOM 667 C CA . GLU A 1 84 ? 12.644 5.380 -6.383 1.00 91.25 84 GLU A CA 1
ATOM 668 C C . GLU A 1 84 ? 12.342 4.080 -7.147 1.00 91.25 84 GLU A C 1
ATOM 670 O O . GLU A 1 84 ? 12.837 3.010 -6.782 1.00 91.25 84 GLU A O 1
ATOM 675 N N . ALA A 1 85 ? 11.558 4.177 -8.226 1.00 87.38 85 ALA A N 1
ATOM 676 C CA . ALA A 1 85 ? 11.225 3.065 -9.106 1.00 87.38 85 ALA A CA 1
ATOM 677 C C . ALA A 1 85 ? 12.365 2.752 -10.090 1.00 87.38 85 ALA A C 1
ATOM 679 O O . ALA A 1 85 ? 12.715 1.590 -10.253 1.00 87.38 85 ALA A O 1
ATOM 680 N N . ARG A 1 86 ? 12.999 3.768 -10.701 1.00 84.25 86 ARG A N 1
ATOM 681 C CA . ARG A 1 86 ? 13.936 3.622 -11.845 1.00 84.25 86 ARG A CA 1
ATOM 682 C C . ARG A 1 86 ? 15.123 2.676 -11.618 1.00 84.25 86 ARG A C 1
ATOM 684 O O . ARG A 1 86 ? 15.680 2.179 -12.591 1.00 84.25 86 ARG A O 1
ATOM 691 N N . ASN A 1 87 ? 15.517 2.434 -10.369 1.00 80.12 87 ASN A N 1
ATOM 692 C CA . ASN A 1 87 ? 16.670 1.597 -10.019 1.00 80.12 87 ASN A CA 1
ATOM 693 C C . ASN A 1 87 ? 16.293 0.183 -9.551 1.00 80.12 87 ASN A C 1
ATOM 695 O O . ASN A 1 87 ? 17.162 -0.559 -9.090 1.00 80.12 87 ASN A O 1
ATOM 699 N N . LYS A 1 88 ? 15.014 -0.195 -9.630 1.00 88.38 88 LYS A N 1
ATOM 700 C CA . LYS A 1 88 ? 14.562 -1.527 -9.231 1.00 88.38 88 LYS A CA 1
ATOM 701 C C . LYS A 1 88 ? 14.886 -2.570 -10.291 1.00 88.38 88 LYS A C 1
ATOM 703 O O . LYS A 1 88 ? 14.829 -2.332 -11.496 1.00 88.38 88 LYS A O 1
ATOM 708 N N . THR A 1 89 ? 15.230 -3.757 -9.816 1.00 89.94 89 THR A N 1
ATOM 709 C CA . THR A 1 89 ? 15.350 -4.956 -10.644 1.00 89.94 89 THR A CA 1
ATOM 710 C C . THR A 1 89 ? 13.969 -5.488 -11.024 1.00 89.94 89 THR A C 1
ATOM 712 O O . THR A 1 89 ? 12.981 -5.227 -10.342 1.00 89.94 89 THR A O 1
ATOM 715 N N . PHE A 1 90 ? 13.891 -6.305 -12.081 1.00 86.88 90 PHE A N 1
ATOM 716 C CA . PHE A 1 90 ? 12.637 -6.966 -12.470 1.00 86.88 90 PHE A CA 1
ATOM 717 C C . PHE A 1 90 ? 12.006 -7.768 -11.321 1.00 86.88 90 PHE A C 1
ATOM 719 O O . PHE A 1 90 ? 10.801 -7.703 -11.117 1.00 86.88 90 PHE A O 1
ATOM 726 N N . ALA A 1 91 ? 12.827 -8.461 -10.526 1.00 90.56 91 ALA A N 1
ATOM 727 C CA . ALA A 1 91 ? 12.353 -9.203 -9.362 1.00 90.56 91 ALA A CA 1
ATOM 728 C C . ALA A 1 91 ? 11.737 -8.285 -8.291 1.00 90.56 91 ALA A C 1
ATOM 730 O O . ALA A 1 91 ? 10.691 -8.607 -7.737 1.00 90.56 91 ALA A O 1
ATOM 731 N N . GLU A 1 92 ? 12.353 -7.129 -8.022 1.00 93.06 92 GLU A N 1
ATOM 732 C CA . GLU A 1 92 ? 11.790 -6.145 -7.090 1.00 93.06 92 GLU A CA 1
ATOM 733 C C . GLU A 1 92 ? 10.484 -5.545 -7.611 1.00 93.06 92 GLU A C 1
ATOM 735 O O . GLU A 1 92 ? 9.564 -5.349 -6.825 1.00 93.06 92 GLU A O 1
ATOM 740 N N . TYR A 1 93 ? 10.374 -5.282 -8.916 1.00 92.62 93 TYR A N 1
ATOM 741 C CA . TYR A 1 93 ? 9.126 -4.797 -9.504 1.00 92.62 93 TYR A CA 1
ATOM 742 C C . TYR A 1 93 ? 7.980 -5.783 -9.287 1.00 92.62 93 TYR A C 1
ATOM 744 O O . TYR A 1 93 ? 6.925 -5.373 -8.809 1.00 92.62 93 TYR A O 1
ATOM 752 N N . THR A 1 94 ? 8.198 -7.072 -9.563 1.00 92.94 94 THR A N 1
ATOM 753 C CA . THR A 1 94 ? 7.187 -8.111 -9.325 1.00 92.94 94 THR A CA 1
ATOM 754 C C . THR A 1 94 ? 6.750 -8.139 -7.862 1.00 92.94 94 THR A C 1
ATOM 756 O O . THR A 1 94 ? 5.556 -8.114 -7.585 1.00 92.94 94 THR A O 1
ATOM 759 N N . GLU A 1 95 ? 7.694 -8.104 -6.916 1.00 95.25 95 GLU A N 1
ATOM 760 C CA . GLU A 1 95 ? 7.365 -8.081 -5.484 1.00 95.25 95 GLU A CA 1
ATOM 761 C C . GLU A 1 95 ? 6.538 -6.851 -5.085 1.00 95.25 95 GLU A C 1
ATOM 763 O O . GLU A 1 95 ? 5.602 -6.965 -4.297 1.00 95.25 95 GLU A O 1
ATOM 768 N N . ILE A 1 96 ? 6.871 -5.673 -5.619 1.00 97.38 96 ILE A N 1
ATOM 769 C CA . ILE A 1 96 ? 6.135 -4.429 -5.357 1.00 97.38 96 ILE A CA 1
ATOM 770 C C . ILE A 1 96 ? 4.709 -4.524 -5.911 1.00 97.38 96 ILE A C 1
ATOM 772 O O . ILE A 1 96 ? 3.757 -4.167 -5.214 1.00 97.38 96 ILE A O 1
ATOM 776 N N . MET A 1 97 ? 4.555 -5.012 -7.144 1.00 96.31 97 MET A N 1
ATOM 777 C CA . MET A 1 97 ? 3.252 -5.161 -7.792 1.00 96.31 97 MET A CA 1
ATOM 778 C C . MET A 1 97 ? 2.365 -6.168 -7.055 1.00 96.31 97 MET A C 1
ATOM 780 O O . MET A 1 97 ? 1.215 -5.853 -6.756 1.00 96.31 97 MET A O 1
ATOM 784 N N . ASP A 1 98 ? 2.903 -7.333 -6.693 1.00 96.94 98 ASP A N 1
ATOM 785 C CA . ASP A 1 98 ? 2.158 -8.373 -5.979 1.00 96.94 98 ASP A CA 1
ATOM 786 C C . ASP A 1 98 ? 1.637 -7.866 -4.622 1.00 96.94 98 ASP A C 1
ATOM 788 O O . ASP A 1 98 ? 0.473 -8.075 -4.263 1.00 96.94 98 ASP A O 1
ATOM 792 N N . VAL A 1 99 ? 2.477 -7.134 -3.881 1.00 97.94 99 VAL A N 1
ATOM 793 C CA . VAL A 1 99 ? 2.092 -6.507 -2.611 1.00 97.94 99 VAL A CA 1
ATOM 794 C C . VAL A 1 99 ? 1.025 -5.438 -2.824 1.00 97.94 99 VAL A C 1
ATOM 796 O O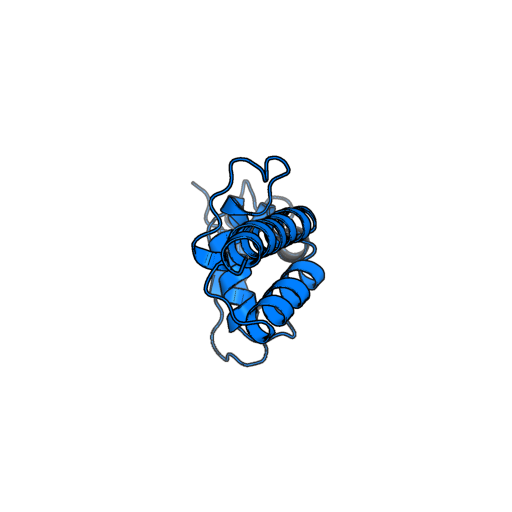 . VAL A 1 99 ? 0.016 -5.442 -2.118 1.00 97.94 99 VAL A O 1
ATOM 799 N N . ALA A 1 100 ? 1.229 -4.515 -3.767 1.00 97.94 100 ALA A N 1
ATOM 800 C CA . ALA A 1 100 ? 0.284 -3.432 -4.024 1.00 97.94 100 ALA A CA 1
ATOM 801 C C . ALA A 1 100 ? -1.084 -3.982 -4.453 1.00 97.94 100 ALA A C 1
ATOM 803 O O . ALA A 1 100 ? -2.112 -3.528 -3.948 1.00 97.94 100 ALA A O 1
ATOM 804 N N . GLN A 1 101 ? -1.101 -5.019 -5.294 1.00 98.00 101 GLN A N 1
ATOM 805 C CA . GLN A 1 101 ? -2.317 -5.730 -5.675 1.00 98.00 101 GLN A CA 1
ATOM 806 C C . GLN A 1 101 ? -2.995 -6.376 -4.465 1.00 98.00 101 GLN A C 1
ATOM 808 O O . GLN A 1 101 ? -4.199 -6.207 -4.270 1.00 98.00 101 GLN A O 1
ATOM 813 N N . HIS A 1 102 ? -2.241 -7.080 -3.617 1.00 97.94 102 HIS A N 1
ATOM 814 C CA . HIS A 1 102 ? -2.789 -7.692 -2.406 1.00 97.94 102 HIS A CA 1
ATOM 815 C C . HIS A 1 102 ? -3.397 -6.660 -1.447 1.00 97.94 102 HIS A C 1
ATOM 817 O O . HIS A 1 102 ? -4.453 -6.888 -0.853 1.00 97.94 102 HIS A O 1
ATOM 823 N N . MET A 1 103 ? -2.744 -5.508 -1.309 1.00 97.62 103 MET A N 1
ATOM 824 C CA . MET A 1 103 ? -3.202 -4.410 -0.464 1.00 97.62 103 MET A CA 1
ATOM 825 C C . MET A 1 103 ? -4.374 -3.614 -1.069 1.00 97.62 103 MET A C 1
ATOM 827 O O . MET A 1 103 ? -5.008 -2.837 -0.348 1.00 97.62 103 MET A O 1
ATOM 831 N N . GLY A 1 104 ? -4.702 -3.839 -2.347 1.00 97.56 104 GLY A N 1
ATOM 832 C CA . GLY A 1 104 ? -5.772 -3.158 -3.079 1.00 97.56 104 GLY A CA 1
ATOM 833 C C . GLY A 1 104 ? -5.395 -1.758 -3.571 1.00 97.56 104 GLY A C 1
ATOM 834 O O . GLY A 1 104 ? -6.262 -0.899 -3.703 1.00 97.56 104 GLY A O 1
ATOM 835 N N . CYS A 1 105 ? -4.110 -1.484 -3.786 1.00 97.88 105 CYS A N 1
ATOM 836 C CA . CYS A 1 105 ? -3.610 -0.175 -4.197 1.00 97.88 105 CYS A CA 1
ATOM 837 C C . CYS A 1 105 ? -3.648 -0.014 -5.733 1.00 97.88 105 CYS A C 1
ATOM 839 O O . CYS A 1 105 ? -2.609 0.070 -6.382 1.00 97.88 105 CYS A O 1
ATOM 841 N N . ASP A 1 106 ? -4.845 0.013 -6.326 1.00 96.50 106 ASP A N 1
ATOM 842 C CA . ASP A 1 106 ? -5.018 0.009 -7.792 1.00 96.50 106 ASP A CA 1
ATOM 843 C C . ASP A 1 106 ? -4.414 1.247 -8.481 1.00 96.50 106 ASP A C 1
ATOM 845 O O . ASP A 1 106 ? -3.730 1.129 -9.499 1.00 96.50 106 ASP A O 1
ATOM 849 N N . ASP A 1 107 ? -4.610 2.440 -7.912 1.00 96.69 107 ASP A N 1
ATOM 850 C CA . ASP A 1 107 ? -4.031 3.673 -8.463 1.00 96.69 107 ASP A CA 1
ATOM 851 C C . ASP A 1 107 ? -2.498 3.661 -8.386 1.00 96.69 107 ASP A C 1
ATOM 853 O O . ASP A 1 107 ? -1.829 4.125 -9.310 1.00 96.69 107 ASP A O 1
ATOM 857 N N . PHE A 1 108 ? -1.936 3.090 -7.315 1.00 97.62 108 PHE A N 1
ATOM 858 C CA . PHE A 1 108 ? -0.501 2.871 -7.168 1.00 97.62 108 PHE A CA 1
ATOM 859 C C . PHE A 1 108 ? 0.012 1.972 -8.278 1.00 97.62 108 PHE A C 1
ATOM 861 O O . PHE A 1 108 ? 0.989 2.340 -8.918 1.00 97.62 108 PHE A O 1
ATOM 868 N N . LEU A 1 109 ? -0.647 0.839 -8.543 1.00 96.38 109 LEU A N 1
ATOM 869 C CA . LEU A 1 109 ? -0.263 -0.065 -9.629 1.00 96.38 109 LEU A CA 1
ATOM 870 C C . LEU A 1 109 ? -0.243 0.672 -10.971 1.00 96.38 109 LEU A C 1
ATOM 872 O O . LEU A 1 109 ? 0.774 0.679 -11.658 1.00 96.38 109 LEU A O 1
ATOM 876 N N . LEU A 1 110 ? -1.325 1.382 -11.302 1.00 95.25 110 LEU A N 1
ATOM 877 C CA . LEU A 1 110 ? -1.437 2.123 -12.561 1.00 95.25 110 LEU A CA 1
ATOM 878 C C . LEU A 1 110 ? -0.385 3.229 -12.707 1.00 95.25 110 LEU A C 1
ATOM 880 O O . LEU A 1 110 ? 0.106 3.483 -13.811 1.00 95.25 110 LEU A O 1
ATOM 884 N N . CYS A 1 111 ? -0.076 3.935 -11.621 1.00 96.06 111 CYS A N 1
ATOM 885 C CA . CYS A 1 111 ? 0.934 4.984 -11.621 1.00 96.06 111 CYS A CA 1
ATOM 886 C C . CYS A 1 111 ? 2.344 4.395 -11.709 1.00 96.06 111 CYS A C 1
ATOM 888 O O . CYS A 1 111 ? 3.167 4.882 -12.482 1.00 96.06 111 CYS A O 1
ATOM 890 N N . PHE A 1 112 ? 2.621 3.347 -10.941 1.00 94.81 112 PHE A N 1
ATOM 891 C CA . PHE A 1 112 ? 3.916 2.686 -10.890 1.00 94.81 112 PHE A CA 1
ATOM 892 C C . PHE A 1 112 ? 4.261 2.029 -12.233 1.00 94.81 112 PHE A C 1
ATOM 894 O O . PHE A 1 112 ? 5.331 2.299 -12.779 1.00 94.81 112 PHE A O 1
ATOM 901 N N . ASP A 1 113 ? 3.316 1.301 -12.837 1.00 92.50 113 ASP A N 1
ATOM 902 C CA . ASP A 1 113 ? 3.456 0.718 -14.177 1.00 92.50 113 ASP A CA 1
ATOM 903 C C . ASP A 1 113 ? 3.748 1.784 -15.235 1.00 92.50 113 ASP A C 1
ATOM 905 O O . ASP A 1 113 ? 4.619 1.610 -16.090 1.00 92.50 113 ASP A O 1
ATOM 909 N N . TYR A 1 114 ? 3.058 2.927 -15.163 1.00 93.06 114 TYR A N 1
ATOM 910 C CA . TYR A 1 114 ? 3.319 4.052 -16.057 1.00 93.06 114 TYR A CA 1
ATOM 911 C C . TYR A 1 114 ? 4.760 4.560 -15.933 1.00 93.06 114 TYR A C 1
ATOM 913 O O . TYR A 1 114 ? 5.410 4.781 -16.955 1.00 93.06 114 TYR A O 1
ATOM 921 N N . GLY A 1 115 ? 5.275 4.709 -14.710 1.00 90.75 115 GLY A N 1
ATOM 922 C CA . GLY A 1 115 ? 6.654 5.133 -14.467 1.00 90.75 115 GLY A CA 1
ATOM 923 C C . GLY A 1 115 ? 7.689 4.179 -15.063 1.00 90.75 115 GLY A C 1
ATOM 924 O O . GLY A 1 115 ? 8.658 4.625 -15.682 1.00 90.75 115 GLY A O 1
ATOM 925 N N . ILE A 1 116 ? 7.453 2.870 -14.940 1.00 88.31 116 ILE A N 1
ATOM 926 C CA . ILE A 1 116 ? 8.317 1.825 -15.506 1.00 88.31 116 ILE A CA 1
ATOM 927 C C . ILE A 1 116 ? 8.294 1.876 -17.034 1.00 88.31 116 ILE A C 1
ATOM 929 O O . ILE A 1 116 ? 9.349 1.916 -17.668 1.00 88.31 116 ILE A O 1
ATOM 933 N N . ILE A 1 117 ? 7.101 1.903 -17.636 1.00 89.12 117 ILE A N 1
ATOM 934 C CA . ILE A 1 117 ? 6.938 1.948 -19.096 1.00 89.12 117 ILE A CA 1
ATOM 935 C C . ILE A 1 117 ? 7.586 3.211 -19.665 1.00 89.12 117 ILE A C 1
ATOM 937 O O . ILE A 1 117 ? 8.312 3.131 -20.655 1.00 89.12 117 ILE A O 1
ATOM 941 N N . GLN A 1 118 ? 7.373 4.363 -19.026 1.00 87.81 118 GLN A N 1
ATOM 942 C CA . GLN A 1 118 ? 7.987 5.623 -19.434 1.00 87.81 118 GLN A CA 1
ATOM 943 C C . GLN A 1 118 ? 9.516 5.527 -19.395 1.00 87.81 118 GLN A C 1
ATOM 945 O O . GLN A 1 118 ? 10.178 5.863 -20.376 1.00 87.81 118 GLN A O 1
ATOM 950 N N . TRP A 1 119 ? 10.081 5.001 -18.305 1.00 85.31 119 TRP A N 1
ATOM 951 C CA . TRP A 1 119 ? 11.526 4.819 -18.183 1.00 85.31 119 TRP A CA 1
ATOM 952 C C . TRP A 1 119 ? 12.089 3.868 -19.247 1.00 85.31 119 TRP A C 1
ATOM 954 O O . TRP A 1 119 ? 13.127 4.167 -19.842 1.00 85.31 119 TRP A O 1
ATOM 964 N N . LEU A 1 120 ? 11.410 2.753 -19.532 1.00 84.75 120 LEU A N 1
ATOM 965 C CA . LEU A 1 120 ? 11.810 1.829 -20.594 1.00 84.75 120 LEU A CA 1
ATOM 966 C C . LEU A 1 120 ? 11.798 2.518 -21.962 1.00 84.75 120 LEU A C 1
ATOM 968 O O . LEU A 1 120 ? 12.776 2.412 -22.698 1.00 84.75 120 LEU A O 1
ATOM 972 N N . CYS A 1 121 ? 10.738 3.256 -22.296 1.00 86.62 121 CYS A N 1
ATOM 973 C CA . CYS A 1 121 ? 10.651 4.016 -23.543 1.00 86.62 121 CYS A CA 1
ATOM 974 C C . CYS A 1 121 ? 11.798 5.031 -23.674 1.00 86.62 121 CYS A C 1
ATOM 976 O O . CYS A 1 121 ? 12.473 5.060 -24.703 1.00 86.62 121 CYS A O 1
ATOM 978 N N . ASP A 1 122 ? 12.079 5.802 -22.622 1.00 85.25 122 ASP A N 1
ATOM 979 C CA . ASP A 1 122 ? 13.119 6.838 -22.638 1.00 85.25 122 ASP A CA 1
ATOM 980 C C . ASP A 1 122 ? 14.540 6.260 -22.776 1.00 85.25 122 ASP A C 1
ATOM 982 O O . ASP A 1 122 ? 15.421 6.898 -23.360 1.00 85.25 122 ASP A O 1
ATOM 986 N N . ASN A 1 123 ? 14.781 5.046 -22.266 1.00 80.81 123 ASN A N 1
ATOM 987 C CA . ASN A 1 123 ? 16.095 4.399 -22.319 1.00 80.81 123 ASN A CA 1
ATOM 988 C C . ASN A 1 123 ? 16.271 3.463 -23.522 1.00 80.81 123 ASN A C 1
ATOM 990 O O . ASN A 1 123 ? 17.395 3.316 -23.992 1.00 80.81 123 ASN A O 1
ATOM 994 N N . MET A 1 124 ? 15.202 2.884 -24.077 1.00 69.69 124 MET A N 1
ATOM 995 C CA . MET A 1 124 ? 15.273 2.098 -25.318 1.00 69.69 124 MET A CA 1
ATOM 996 C C . MET A 1 124 ? 15.534 2.977 -26.548 1.00 69.69 124 MET A C 1
ATOM 998 O O . MET A 1 124 ? 16.230 2.548 -27.466 1.00 69.69 124 MET A O 1
ATOM 1002 N N . VAL A 1 125 ? 15.046 4.224 -26.559 1.00 57.44 125 VAL A N 1
ATOM 1003 C CA . VAL A 1 125 ? 15.309 5.192 -27.643 1.00 57.44 125 VAL A CA 1
ATOM 1004 C C . VAL A 1 125 ? 16.786 5.608 -27.705 1.00 57.44 125 VAL A C 1
ATOM 1006 O O . VAL A 1 125 ? 17.261 6.025 -28.753 1.00 57.44 125 VAL A O 1
ATOM 1009 N N . ARG A 1 126 ? 17.548 5.450 -26.615 1.00 51.47 126 ARG A N 1
ATOM 1010 C CA . ARG A 1 126 ? 18.974 5.821 -26.550 1.00 51.47 126 ARG A CA 1
ATOM 1011 C C . ARG A 1 126 ? 19.938 4.771 -27.117 1.00 51.47 126 ARG A C 1
ATOM 1013 O O . ARG A 1 126 ? 21.140 5.020 -27.124 1.00 51.47 126 ARG A O 1
ATOM 1020 N N . ILE A 1 127 ? 19.443 3.606 -27.543 1.00 47.84 127 ILE A N 1
ATOM 1021 C CA . ILE A 1 127 ? 20.270 2.474 -28.014 1.00 47.84 127 ILE A CA 1
ATOM 1022 C C . ILE A 1 127 ? 20.365 2.437 -29.558 1.00 47.84 127 ILE A C 1
ATOM 1024 O O . ILE A 1 127 ? 21.021 1.558 -30.111 1.00 47.84 127 ILE A O 1
ATOM 1028 N N . TYR A 1 128 ? 19.768 3.407 -30.260 1.00 42.38 128 TYR A N 1
ATOM 1029 C CA . TYR A 1 128 ? 19.837 3.540 -31.720 1.00 42.38 128 TYR A CA 1
ATOM 1030 C C . TYR A 1 128 ? 20.480 4.856 -32.153 1.00 42.38 128 TYR A C 1
ATOM 1032 O O . TYR A 1 128 ? 20.177 5.897 -31.528 1.00 42.38 128 TYR A O 1
#

pLDDT: mean 92.3, std 9.23, range [42.38, 98.0]

Sequence (128 aa):
MTVCEFPVQFNDSKESIILNNPEVIKKIPLVARAMDGYNPKWESTDTIVTTPLVIPFPVRGGQFVLDNVMKYQTLDKKNVDFEEARNKTFAEYTEIMDVAQHMGCDDFLLCFDYGIIQWLCDNMVRIY

Radius of gyration: 16.09 Å; chains: 1; bounding box: 35×28×51 Å